Protein AF-J7U8C7-F1 (afdb_monomer)

Nearest PDB structures (foldseek):
  3n5n-assembly2_Y  TM=7.502E-01  e=9.995E+00  Homo sapiens

Solvent-accessible surface area (backbone atoms only — not comparable to full-atom values): 3993 Å² total; per-residue (Å²): 134,78,57,64,70,54,54,38,26,59,75,39,72,73,39,91,54,37,66,59,52,50,58,69,49,62,84,49,51,61,66,54,45,27,71,75,36,54,93,81,41,54,67,71,52,31,48,55,44,50,53,50,47,53,52,44,59,74,65,56,74,73,68,85,77,124

Secondary structure (DSSP, 8-state):
---HHHHHHHHTTT-S-HHHHHHHHTT--HHHHHHHHTTTS-HHHHHHHHHHHHHHHHTTTT----

pLDDT: mean 77.41, std 10.05, range [40.03, 87.94]

Foldseek 3Di:
DDPLVVLLCQVVVNDPVSVVVLVVCLVDDLVRQCVVCVVRDPSVSSVVNNVVSVVCVVVCVPVPPD

Sequence (66 aa):
MQPVSGILKEISNNSDNTDQVSYDLMPLSCAETCDKYHSVISSSESEALLLHVQEQKKKNKFTDCV

Structure (mmCIF, N/CA/C/O backbone):
data_AF-J7U8C7-F1
#
_entry.id   AF-J7U8C7-F1
#
loop_
_atom_site.group_PDB
_atom_site.id
_atom_site.type_symbol
_atom_site.label_atom_id
_atom_site.label_alt_id
_atom_site.label_comp_id
_atom_site.label_asym_id
_atom_site.label_entity_id
_atom_site.label_seq_id
_atom_site.pdbx_PDB_ins_code
_atom_site.Cartn_x
_atom_site.Cartn_y
_atom_site.Cartn_z
_atom_site.occupancy
_atom_site.B_iso_or_equiv
_atom_site.auth_seq_id
_atom_site.auth_comp_id
_atom_site.auth_asym_id
_atom_site.auth_atom_id
_atom_site.pdbx_PDB_model_num
ATOM 1 N N . MET A 1 1 ? 14.370 1.857 3.259 1.00 69.31 1 MET A N 1
ATOM 2 C CA . MET A 1 1 ? 12.906 1.952 3.106 1.00 69.31 1 MET A CA 1
ATOM 3 C C . MET A 1 1 ? 12.490 3.371 3.426 1.00 69.31 1 MET A C 1
ATOM 5 O O . MET A 1 1 ? 12.889 3.883 4.467 1.00 69.31 1 MET A O 1
ATOM 9 N N . GLN A 1 2 ? 11.765 4.005 2.513 1.00 74.75 2 GLN A N 1
ATOM 10 C CA . GLN A 1 2 ? 11.150 5.316 2.727 1.00 74.75 2 GLN A CA 1
ATOM 11 C C . GLN A 1 2 ? 9.963 5.211 3.705 1.00 74.75 2 GLN A C 1
ATOM 13 O O . GLN A 1 2 ? 9.370 4.137 3.837 1.00 74.75 2 GLN A O 1
ATOM 18 N N . PRO A 1 3 ? 9.621 6.292 4.430 1.00 82.25 3 PRO A N 1
ATOM 19 C CA . PRO A 1 3 ? 8.421 6.323 5.263 1.00 82.25 3 PRO A CA 1
ATOM 20 C C . PRO A 1 3 ? 7.155 6.211 4.399 1.00 82.25 3 PRO A C 1
ATOM 22 O O . PRO A 1 3 ? 7.148 6.662 3.257 1.00 82.25 3 PRO A O 1
ATOM 25 N N . VAL A 1 4 ? 6.057 5.689 4.960 1.00 82.44 4 VAL A N 1
ATOM 26 C CA . VAL A 1 4 ? 4.782 5.497 4.230 1.00 82.44 4 VAL A CA 1
ATOM 27 C C . VAL A 1 4 ? 4.252 6.794 3.609 1.00 82.44 4 VAL A C 1
ATOM 29 O O . VAL A 1 4 ? 3.678 6.767 2.528 1.00 82.44 4 VAL A 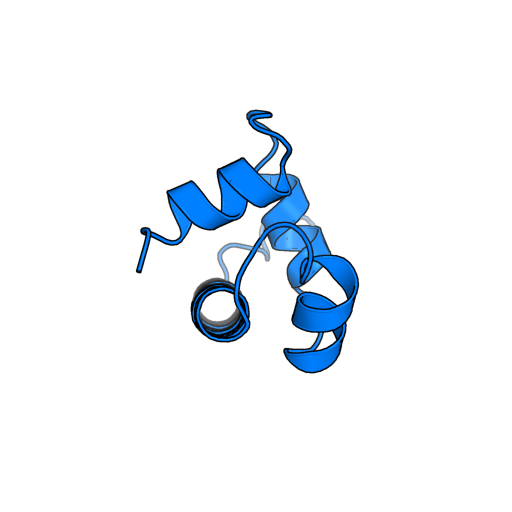O 1
ATOM 32 N N . SER A 1 5 ? 4.497 7.944 4.238 1.00 81.81 5 SER A N 1
ATOM 33 C CA . SER A 1 5 ? 4.158 9.254 3.669 1.00 81.81 5 SER A CA 1
ATOM 34 C C . SER A 1 5 ? 4.945 9.591 2.398 1.00 81.81 5 SER A C 1
ATOM 36 O O . SER A 1 5 ? 4.405 10.248 1.516 1.00 81.81 5 SER A O 1
ATOM 38 N N . GLY A 1 6 ? 6.196 9.135 2.290 1.00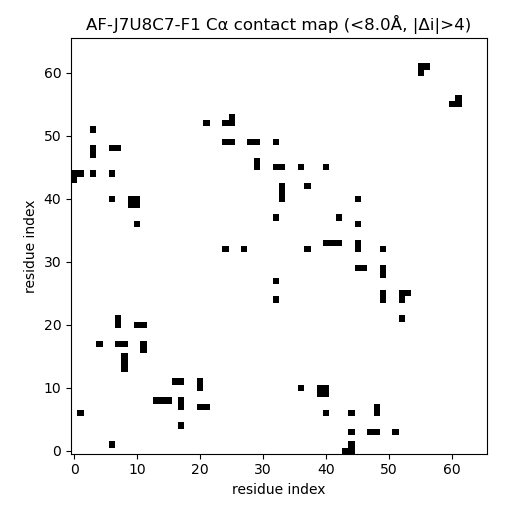 83.31 6 GLY A N 1
ATOM 39 C CA . GLY A 1 6 ? 6.995 9.229 1.067 1.00 83.31 6 GLY A CA 1
ATOM 40 C C . GLY A 1 6 ? 6.427 8.335 -0.032 1.00 83.31 6 GLY A C 1
ATOM 41 O O . GLY A 1 6 ? 6.172 8.819 -1.128 1.00 83.31 6 GLY A O 1
ATOM 42 N N . ILE A 1 7 ? 6.093 7.090 0.321 1.00 85.06 7 ILE A N 1
ATOM 43 C CA . ILE A 1 7 ? 5.514 6.098 -0.598 1.00 85.06 7 ILE A CA 1
ATOM 44 C C . ILE A 1 7 ? 4.177 6.606 -1.164 1.00 85.06 7 ILE A C 1
ATOM 46 O O . ILE A 1 7 ? 3.969 6.609 -2.373 1.00 85.06 7 ILE A O 1
ATOM 50 N N . LEU A 1 8 ? 3.282 7.103 -0.301 1.00 83.62 8 LEU A N 1
ATOM 51 C CA . LEU A 1 8 ? 2.001 7.694 -0.707 1.00 83.62 8 LEU A CA 1
ATOM 52 C C . LEU A 1 8 ? 2.183 8.901 -1.630 1.00 83.62 8 LEU A C 1
ATOM 54 O O . LEU A 1 8 ? 1.397 9.079 -2.558 1.00 83.62 8 LEU A O 1
ATOM 58 N N . LYS A 1 9 ? 3.214 9.716 -1.385 1.00 85.12 9 LYS A N 1
ATOM 59 C CA . LYS A 1 9 ? 3.528 10.889 -2.200 1.00 85.12 9 LYS A CA 1
ATOM 60 C C . LYS A 1 9 ? 4.111 10.510 -3.563 1.00 85.12 9 LYS A C 1
ATOM 62 O O . LYS A 1 9 ? 3.816 11.162 -4.557 1.00 85.12 9 LYS A O 1
ATOM 67 N N . GLU A 1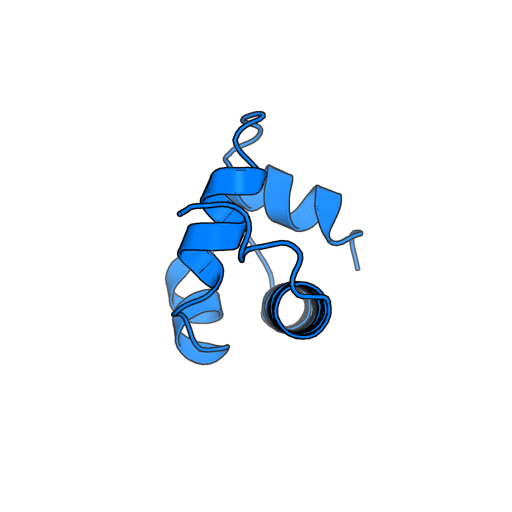 10 ? 4.902 9.447 -3.635 1.00 86.06 10 GLU A N 1
ATOM 68 C CA . GLU A 1 10 ? 5.384 8.899 -4.905 1.00 86.06 10 GLU A CA 1
ATOM 69 C C . GLU A 1 10 ? 4.228 8.336 -5.740 1.00 86.06 10 GLU A C 1
ATOM 71 O O . GLU A 1 10 ? 4.085 8.674 -6.915 1.00 86.06 10 GLU A O 1
ATOM 76 N N . ILE A 1 11 ? 3.334 7.572 -5.109 1.00 83.88 11 ILE A N 1
ATOM 77 C CA . ILE A 1 11 ? 2.134 7.025 -5.754 1.00 83.88 11 ILE A CA 1
ATOM 78 C C . ILE A 1 11 ? 1.178 8.131 -6.217 1.00 83.88 11 ILE A C 1
ATOM 80 O O . ILE A 1 11 ? 0.575 8.020 -7.285 1.00 83.88 11 ILE A O 1
ATOM 84 N N . SER A 1 12 ? 1.050 9.215 -5.448 1.00 83.19 12 SER A N 1
ATOM 85 C CA . SER A 1 12 ? 0.246 10.380 -5.830 1.00 83.19 12 SER A CA 1
ATOM 86 C C . SER A 1 12 ? 0.921 11.261 -6.888 1.00 83.19 12 SER A C 1
ATOM 88 O O . SER A 1 12 ? 0.407 12.336 -7.200 1.00 83.19 12 SER A O 1
ATOM 90 N N . ASN A 1 13 ? 2.067 10.845 -7.443 1.00 81.81 13 ASN A N 1
ATOM 91 C CA . ASN A 1 13 ? 2.867 11.626 -8.383 1.00 81.81 13 ASN A CA 1
ATOM 92 C C . ASN A 1 13 ? 3.221 13.023 -7.829 1.00 81.81 13 ASN A C 1
ATOM 94 O O . ASN A 1 13 ? 3.101 14.040 -8.511 1.00 81.81 13 ASN A O 1
ATOM 98 N N . ASN A 1 14 ? 3.617 13.076 -6.555 1.00 75.94 14 ASN A N 1
ATOM 99 C CA . ASN A 1 14 ? 3.877 14.283 -5.766 1.00 75.94 14 ASN A CA 1
ATOM 100 C C . ASN A 1 14 ? 2.676 15.224 -5.569 1.00 75.94 14 ASN A C 1
ATOM 102 O O . ASN A 1 14 ? 2.863 16.374 -5.173 1.00 75.94 14 ASN A O 1
ATOM 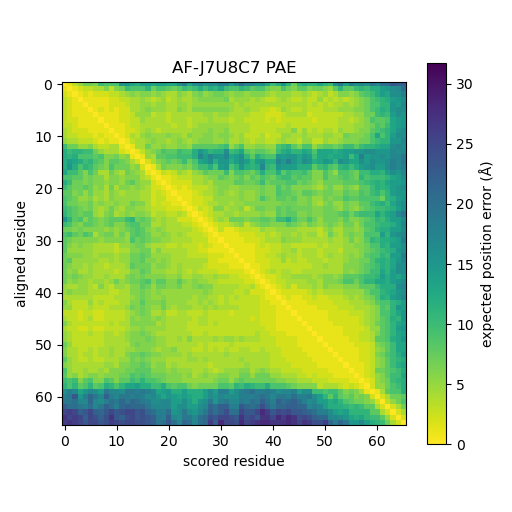106 N N . SER A 1 15 ? 1.452 14.748 -5.796 1.00 71.12 15 SER A N 1
ATOM 107 C CA . SER A 1 15 ? 0.227 15.481 -5.475 1.00 71.12 15 SER A CA 1
ATOM 108 C C . SER A 1 15 ? -0.103 15.391 -3.980 1.00 71.12 15 SER A C 1
ATOM 110 O O . SER A 1 15 ? 0.125 14.357 -3.350 1.00 71.12 15 SER A O 1
ATOM 112 N N . ASP A 1 16 ? -0.712 16.434 -3.414 1.00 70.62 16 ASP A N 1
ATOM 113 C CA . ASP A 1 16 ? -1.199 16.446 -2.023 1.00 70.62 16 ASP A CA 1
ATOM 114 C C . ASP A 1 16 ? -2.444 15.556 -1.791 1.00 70.62 16 ASP A C 1
ATOM 116 O O . ASP A 1 16 ? -2.974 15.497 -0.688 1.00 70.62 16 ASP A O 1
ATOM 120 N N . ASN A 1 17 ? -2.896 14.800 -2.798 1.00 72.44 17 ASN A N 1
ATOM 121 C CA . ASN A 1 17 ? -4.040 13.881 -2.712 1.00 72.44 17 ASN A CA 1
ATOM 122 C C . ASN A 1 17 ? -3.695 12.515 -2.074 1.00 72.44 17 ASN A C 1
ATOM 124 O O . ASN A 1 17 ? -4.204 11.473 -2.494 1.00 72.44 17 ASN A O 1
ATOM 128 N N . THR A 1 18 ? -2.817 12.488 -1.071 1.00 73.00 18 THR A N 1
ATOM 129 C CA . THR A 1 18 ? -2.369 11.251 -0.399 1.00 73.00 18 THR A CA 1
ATOM 130 C C . THR A 1 18 ? -3.495 10.534 0.359 1.00 73.00 18 THR A C 1
ATOM 132 O O . THR A 1 18 ? -3.457 9.308 0.505 1.00 73.00 18 THR A O 1
ATOM 135 N N . ASP A 1 19 ? -4.533 11.265 0.773 1.00 71.88 19 ASP A N 1
ATOM 136 C CA . ASP A 1 19 ? -5.739 10.697 1.383 1.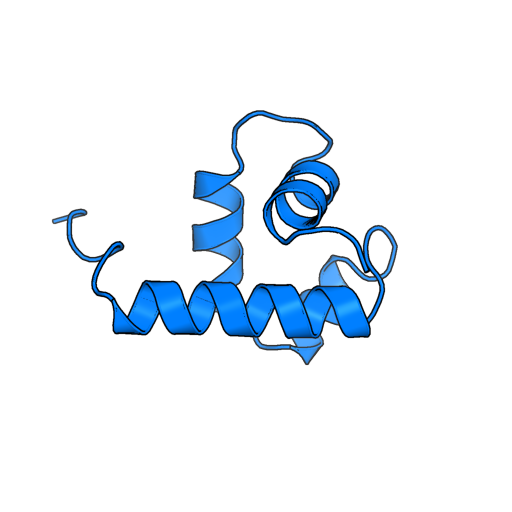00 71.88 19 ASP A CA 1
ATOM 137 C C . ASP A 1 19 ? -6.549 9.867 0.374 1.00 71.88 19 ASP A C 1
ATOM 139 O O . ASP A 1 19 ? -6.906 8.728 0.669 1.00 71.88 19 ASP A O 1
ATOM 143 N N . GLN A 1 20 ? -6.763 10.376 -0.847 1.00 72.00 20 GLN A N 1
ATOM 144 C CA . GLN A 1 20 ? -7.473 9.652 -1.915 1.00 72.00 20 GLN A CA 1
ATOM 145 C C . GLN A 1 20 ? -6.751 8.353 -2.283 1.00 72.00 20 GLN A C 1
ATOM 147 O O . GLN A 1 20 ? -7.376 7.300 -2.386 1.00 72.00 20 GLN A O 1
ATOM 152 N N . VA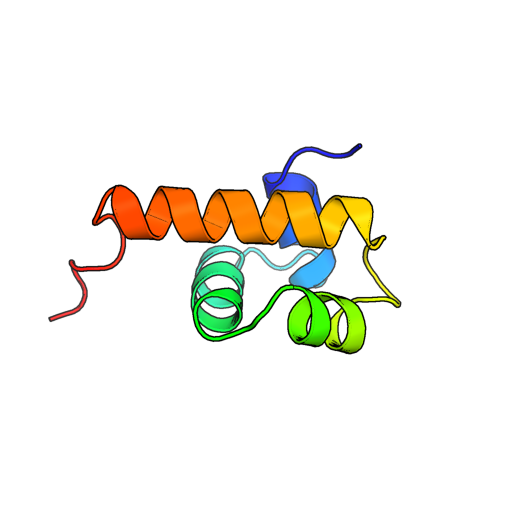L A 1 21 ? -5.423 8.410 -2.404 1.00 74.69 21 VAL A N 1
ATOM 153 C CA . VAL A 1 21 ? -4.594 7.226 -2.661 1.00 74.69 21 VAL A CA 1
ATOM 154 C C . VAL A 1 21 ? -4.769 6.190 -1.548 1.00 74.69 21 VAL A C 1
ATOM 156 O O . VAL A 1 21 ? -4.904 5.003 -1.830 1.00 74.69 21 VAL A O 1
ATOM 159 N N . SER A 1 22 ? -4.836 6.622 -0.287 1.00 71.94 22 SER A N 1
ATOM 160 C CA . SER A 1 22 ? -5.059 5.717 0.848 1.00 71.94 22 SER A CA 1
ATOM 161 C C . SER A 1 22 ? -6.422 5.012 0.779 1.00 71.94 22 SER A C 1
ATOM 163 O O . SER A 1 22 ? -6.505 3.826 1.106 1.00 71.94 22 SER A O 1
ATOM 165 N N . TYR A 1 23 ? -7.470 5.697 0.305 1.00 73.94 23 TYR A N 1
ATOM 166 C CA . TYR A 1 23 ? -8.781 5.090 0.045 1.00 73.94 23 TYR A CA 1
ATOM 167 C C . TYR A 1 23 ? -8.757 4.127 -1.148 1.00 73.94 23 TYR A C 1
ATOM 169 O O . TYR A 1 23 ? -9.296 3.024 -1.050 1.00 73.94 23 TYR A O 1
ATOM 177 N N . ASP A 1 24 ? -8.090 4.497 -2.242 1.00 74.94 24 ASP A N 1
ATOM 178 C CA . ASP A 1 24 ? -7.975 3.667 -3.449 1.00 74.94 24 ASP A CA 1
ATOM 179 C C . ASP A 1 24 ? -7.164 2.382 -3.210 1.00 74.94 24 ASP A C 1
ATOM 181 O O . ASP A 1 24 ? -7.360 1.386 -3.906 1.00 74.94 24 ASP A O 1
ATOM 185 N N . LEU A 1 25 ? -6.262 2.393 -2.223 1.00 76.75 25 LEU A N 1
ATOM 186 C CA . LEU A 1 25 ? -5.473 1.236 -1.789 1.00 76.75 25 LEU A CA 1
ATOM 187 C C . LEU A 1 25 ? -6.243 0.299 -0.849 1.00 76.75 25 LEU A C 1
ATOM 189 O O . LEU A 1 25 ? -5.911 -0.877 -0.741 1.00 76.75 25 LEU A O 1
ATOM 193 N N . MET A 1 26 ? -7.277 0.794 -0.166 1.00 77.12 26 MET A N 1
ATOM 194 C CA . MET A 1 26 ? -8.048 0.041 0.827 1.00 77.12 26 MET A CA 1
ATOM 195 C C . MET A 1 26 ? -8.746 -1.230 0.304 1.00 77.12 26 MET A C 1
ATOM 197 O O . MET A 1 26 ? -8.789 -2.210 1.059 1.00 77.12 26 MET A O 1
ATOM 201 N N . PRO A 1 27 ? -9.307 -1.265 -0.924 1.00 77.44 27 PRO A N 1
ATOM 202 C CA . PRO A 1 27 ? -9.869 -2.491 -1.486 1.00 77.44 27 PRO A CA 1
ATOM 203 C C . PRO A 1 27 ? -8.814 -3.420 -2.106 1.00 77.44 27 PRO A C 1
ATOM 205 O O . PRO A 1 27 ? -9.147 -4.565 -2.400 1.00 77.44 27 PRO A O 1
ATOM 208 N N . LEU A 1 28 ? -7.577 -2.956 -2.317 1.00 78.25 28 LEU A N 1
ATOM 209 C CA . LEU A 1 28 ? -6.552 -3.708 -3.040 1.00 78.25 28 LEU A CA 1
ATOM 210 C C . LEU A 1 28 ? -5.805 -4.684 -2.126 1.00 78.25 28 LEU A C 1
ATOM 212 O O . LEU A 1 28 ? -5.526 -4.410 -0.958 1.00 78.25 28 LEU A O 1
ATOM 216 N N . SER A 1 29 ? -5.429 -5.831 -2.681 1.00 79.31 29 SER A N 1
ATOM 217 C CA . SER A 1 29 ? -4.476 -6.759 -2.073 1.00 79.31 29 SER A CA 1
ATOM 218 C C . SER A 1 29 ? -3.021 -6.307 -2.276 1.00 79.31 29 SER A C 1
ATOM 220 O O . SER A 1 29 ? -2.722 -5.416 -3.075 1.00 79.31 29 SER A O 1
ATOM 222 N N . CYS A 1 30 ? -2.081 -6.951 -1.570 1.00 76.75 30 CYS A N 1
ATOM 223 C CA . CYS A 1 30 ? -0.641 -6.720 -1.758 1.00 76.75 30 CYS A CA 1
ATOM 224 C C . CYS A 1 30 ? -0.209 -6.962 -3.214 1.00 76.75 30 CYS A C 1
ATOM 226 O O . CYS A 1 30 ? 0.559 -6.181 -3.771 1.00 76.75 30 CYS A O 1
ATOM 228 N N . ALA A 1 31 ? -0.740 -8.020 -3.838 1.00 80.62 31 ALA A N 1
ATOM 229 C CA . ALA A 1 31 ? -0.442 -8.367 -5.223 1.00 80.62 31 ALA A CA 1
ATOM 230 C C . ALA A 1 31 ? -0.959 -7.297 -6.191 1.00 80.62 31 ALA A C 1
ATOM 232 O O . ALA A 1 31 ? -0.203 -6.823 -7.028 1.00 80.62 31 ALA A O 1
ATOM 233 N N . GLU A 1 32 ? -2.201 -6.840 -6.020 1.00 83.69 32 GLU A N 1
ATOM 234 C CA . GLU A 1 32 ? -2.782 -5.790 -6.869 1.00 83.69 32 GLU A CA 1
ATOM 235 C C . GLU A 1 32 ? -2.081 -4.439 -6.687 1.00 83.69 32 GLU A C 1
ATOM 237 O O . GLU A 1 32 ? -1.873 -3.707 -7.651 1.00 83.69 32 GLU A O 1
ATOM 242 N N . THR A 1 33 ? -1.681 -4.114 -5.45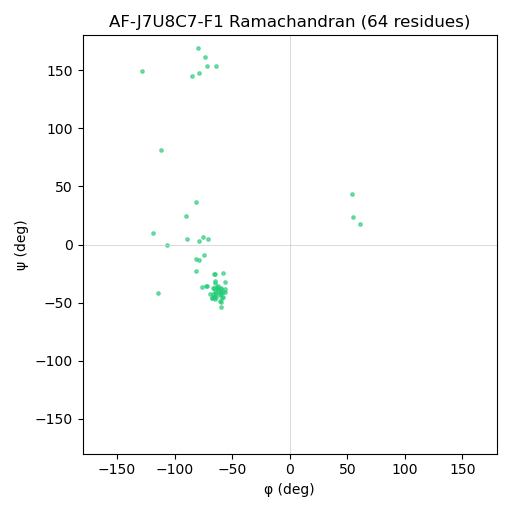6 1.00 80.25 33 THR A N 1
ATOM 243 C CA . THR A 1 33 ? -0.924 -2.891 -5.153 1.00 80.25 33 THR A CA 1
ATOM 244 C C . THR A 1 33 ? 0.468 -2.946 -5.778 1.00 80.25 33 THR A C 1
ATOM 246 O O . THR A 1 33 ? 0.902 -1.968 -6.387 1.00 80.25 33 THR A O 1
ATOM 249 N N . CYS A 1 34 ? 1.147 -4.097 -5.688 1.00 82.06 34 CYS A N 1
ATOM 250 C CA . CYS A 1 34 ? 2.404 -4.326 -6.395 1.00 82.06 34 CYS A CA 1
ATOM 251 C C . CYS A 1 34 ? 2.201 -4.187 -7.902 1.00 82.06 34 CYS A C 1
ATOM 253 O O . CYS A 1 34 ? 2.869 -3.367 -8.506 1.00 82.06 34 CYS A O 1
ATOM 255 N N . ASP A 1 35 ? 1.258 -4.896 -8.516 1.00 85.31 35 ASP A N 1
ATOM 256 C CA . ASP A 1 35 ? 1.050 -4.838 -9.967 1.00 85.31 35 ASP A CA 1
ATOM 257 C C . ASP A 1 35 ? 0.750 -3.415 -10.453 1.00 85.31 35 ASP A C 1
ATOM 259 O O . ASP A 1 35 ? 1.30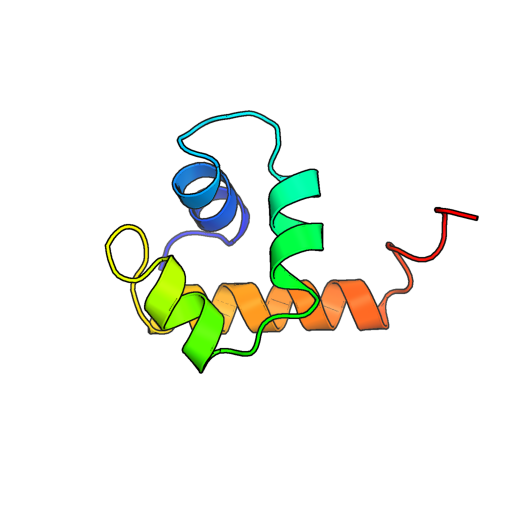5 -2.968 -11.460 1.00 85.31 35 ASP A O 1
ATOM 263 N N . LYS A 1 36 ? -0.062 -2.660 -9.706 1.00 83.44 36 LYS A N 1
ATOM 264 C CA . LYS A 1 36 ? -0.445 -1.291 -10.065 1.00 83.44 36 LYS A CA 1
ATOM 265 C C . LYS A 1 36 ? 0.695 -0.283 -9.904 1.00 83.44 36 LYS A C 1
ATOM 267 O O . LYS A 1 36 ? 0.792 0.644 -10.706 1.00 83.44 36 LYS A O 1
ATOM 272 N N . TYR A 1 37 ? 1.551 -0.456 -8.896 1.00 83.19 37 TYR A N 1
ATOM 273 C CA . TYR A 1 37 ? 2.580 0.524 -8.539 1.00 83.19 37 TYR A CA 1
ATOM 274 C C . TYR A 1 37 ? 4.018 -0.001 -8.641 1.00 83.19 37 TYR A C 1
ATOM 276 O O . TYR A 1 37 ? 4.926 0.722 -8.261 1.00 83.19 37 TYR A O 1
ATOM 284 N N . HIS A 1 38 ? 4.276 -1.184 -9.213 1.00 83.12 38 HIS A N 1
ATOM 285 C CA . HIS A 1 38 ? 5.622 -1.788 -9.307 1.00 83.12 38 HIS A CA 1
ATOM 286 C C . HIS A 1 38 ? 6.645 -0.913 -10.045 1.00 83.12 38 HIS A C 1
ATOM 288 O O . HIS A 1 38 ? 7.848 -1.067 -9.858 1.00 83.12 38 HIS A O 1
ATOM 294 N N . SER A 1 39 ? 6.173 -0.022 -10.923 1.00 85.06 39 SER A N 1
ATOM 295 C CA . SER A 1 39 ? 7.011 0.944 -11.644 1.00 85.06 39 SER A CA 1
ATOM 296 C C . SER A 1 39 ? 7.403 2.160 -10.792 1.00 85.06 39 SER A C 1
ATOM 298 O O . SER A 1 39 ? 8.272 2.926 -11.197 1.00 85.06 39 SER A O 1
ATOM 300 N N . VAL A 1 40 ? 6.745 2.354 -9.647 1.00 84.56 40 VAL A N 1
ATOM 301 C CA . VAL A 1 40 ? 6.909 3.502 -8.745 1.00 84.56 40 VAL A CA 1
ATOM 302 C C . VAL A 1 40 ? 7.492 3.054 -7.404 1.00 84.56 40 VAL A C 1
ATOM 304 O O . VAL A 1 40 ? 8.382 3.703 -6.882 1.00 84.56 40 VAL A O 1
ATOM 307 N N . ILE A 1 41 ? 7.034 1.925 -6.863 1.00 84.56 41 ILE A N 1
ATOM 308 C CA . ILE A 1 41 ? 7.413 1.422 -5.540 1.00 84.56 41 ILE A CA 1
ATOM 309 C C . ILE A 1 41 ? 7.878 -0.035 -5.629 1.00 84.56 41 ILE A C 1
ATOM 311 O O . ILE A 1 41 ? 7.398 -0.822 -6.446 1.00 84.56 41 ILE A O 1
ATOM 315 N N . SER A 1 42 ? 8.793 -0.424 -4.747 1.00 87.06 42 SER A N 1
ATOM 316 C CA . SER A 1 42 ? 9.241 -1.809 -4.591 1.00 87.06 42 SER A CA 1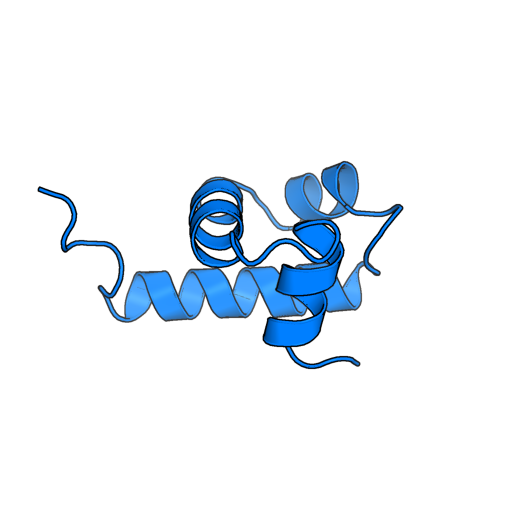
ATOM 317 C C . SER A 1 42 ? 8.188 -2.689 -3.904 1.00 87.06 42 SER A C 1
ATOM 319 O O . SER A 1 42 ? 7.317 -2.207 -3.179 1.00 87.06 42 SER A O 1
ATOM 321 N N . SER A 1 43 ? 8.305 -4.014 -4.044 1.00 85.62 43 SER A N 1
ATOM 322 C CA . SER A 1 43 ? 7.416 -4.970 -3.359 1.00 85.62 43 SER A CA 1
ATOM 323 C C . SER A 1 43 ? 7.411 -4.791 -1.836 1.00 85.62 43 SER A C 1
ATOM 325 O O . SER A 1 43 ? 6.365 -4.847 -1.199 1.00 85.62 43 SER A O 1
ATOM 327 N N . SER A 1 44 ? 8.575 -4.495 -1.257 1.00 85.94 44 SER A N 1
ATOM 328 C CA . SER A 1 44 ? 8.743 -4.160 0.159 1.00 85.94 44 SER A CA 1
ATOM 329 C C . SER A 1 44 ? 8.004 -2.884 0.584 1.00 85.94 44 SER A C 1
ATOM 331 O O . SER A 1 44 ? 7.507 -2.793 1.704 1.00 85.94 44 SER A O 1
ATOM 333 N N . GLU A 1 45 ? 7.938 -1.882 -0.290 1.00 87.94 45 GLU A N 1
ATOM 334 C CA . GLU A 1 45 ? 7.211 -0.634 -0.030 1.00 87.94 45 GLU A CA 1
ATOM 335 C C . GLU A 1 45 ? 5.702 -0.835 -0.165 1.00 87.94 45 GLU A C 1
ATOM 337 O O . GLU A 1 45 ? 4.945 -0.308 0.647 1.00 87.94 45 GLU A O 1
ATOM 342 N N . SER A 1 46 ? 5.275 -1.667 -1.116 1.00 83.94 46 SER A N 1
ATOM 343 C CA . SER A 1 46 ? 3.882 -2.101 -1.252 1.00 83.94 46 SER A CA 1
ATOM 344 C C . SER A 1 46 ? 3.384 -2.842 -0.003 1.00 83.94 46 SER A C 1
ATOM 346 O O . SER A 1 46 ? 2.301 -2.555 0.505 1.00 83.94 46 SER A O 1
ATOM 348 N N . GLU A 1 47 ? 4.201 -3.732 0.570 1.00 85.62 47 GLU A N 1
ATOM 349 C CA . GLU A 1 47 ? 3.863 -4.437 1.812 1.00 85.62 47 GLU A CA 1
ATOM 350 C C . GLU A 1 47 ? 3.735 -3.477 3.009 1.00 85.62 47 GLU A C 1
ATOM 352 O O . GLU A 1 47 ? 2.754 -3.534 3.757 1.00 85.62 47 GLU A O 1
ATOM 357 N N . ALA A 1 48 ? 4.679 -2.541 3.159 1.00 87.06 48 ALA A N 1
ATOM 358 C CA . ALA A 1 48 ? 4.635 -1.521 4.209 1.00 87.06 48 ALA A CA 1
ATOM 359 C C . ALA A 1 48 ? 3.405 -0.602 4.083 1.00 87.06 48 ALA A C 1
ATOM 361 O O . ALA A 1 48 ? 2.775 -0.245 5.083 1.00 87.06 48 ALA A O 1
ATOM 362 N N . LEU A 1 49 ? 3.042 -0.245 2.851 1.00 84.62 49 LEU A N 1
ATOM 363 C CA . LEU A 1 49 ? 1.869 0.559 2.529 1.00 84.62 49 LEU A CA 1
ATOM 364 C C . LEU A 1 49 ? 0.566 -0.174 2.868 1.00 84.62 49 LEU A C 1
ATOM 366 O O . LEU A 1 49 ? -0.321 0.399 3.503 1.00 84.62 49 LEU A O 1
ATOM 370 N N . LEU A 1 50 ? 0.464 -1.455 2.511 1.00 83.25 50 LEU A N 1
ATOM 371 C CA . LEU A 1 50 ? -0.714 -2.266 2.802 1.00 83.25 50 LEU A CA 1
ATOM 372 C C . LEU A 1 50 ? -0.919 -2.442 4.313 1.00 83.25 50 LEU A C 1
ATOM 374 O O . LEU A 1 50 ? -2.041 -2.307 4.806 1.00 83.25 50 LEU A O 1
ATOM 378 N N . LEU A 1 51 ? 0.162 -2.693 5.062 1.00 85.25 51 LEU A N 1
ATOM 379 C CA . LEU A 1 51 ? 0.126 -2.759 6.525 1.00 85.25 51 LEU A CA 1
ATOM 380 C C . LEU A 1 51 ? -0.404 -1.453 7.119 1.00 85.25 51 LEU A C 1
ATOM 382 O O . LEU A 1 51 ? -1.300 -1.484 7.962 1.00 85.25 51 LEU A O 1
ATOM 386 N N . HIS A 1 52 ? 0.078 -0.309 6.628 1.00 84.56 52 HIS A N 1
ATOM 387 C CA . HIS A 1 52 ? -0.401 0.995 7.074 1.00 84.56 52 HIS A CA 1
ATOM 388 C C . HIS A 1 52 ? -1.903 1.175 6.828 1.00 84.56 52 HIS A C 1
ATOM 390 O O . HIS A 1 52 ? -2.641 1.532 7.745 1.00 84.56 52 HIS A O 1
ATOM 396 N N . VAL A 1 53 ? -2.384 0.881 5.618 1.00 80.44 53 VAL A N 1
ATOM 397 C CA . VAL A 1 53 ? -3.810 0.995 5.266 1.00 80.44 53 VAL A CA 1
ATOM 398 C C . VAL A 1 53 ? -4.671 0.071 6.136 1.00 80.44 53 VAL A C 1
ATOM 400 O O . VAL A 1 53 ? -5.718 0.484 6.642 1.00 80.44 53 VAL A O 1
ATOM 403 N N . GLN A 1 54 ? -4.212 -1.155 6.402 1.00 79.25 54 GLN A N 1
ATOM 404 C CA . GLN A 1 54 ? -4.895 -2.081 7.308 1.00 79.25 54 GLN A CA 1
ATOM 405 C C . GLN A 1 54 ? -4.923 -1.586 8.760 1.00 79.25 54 GLN A C 1
ATOM 407 O O . GLN A 1 54 ? -5.936 -1.748 9.446 1.00 79.25 54 GLN A O 1
ATOM 412 N N . GLU A 1 55 ? -3.847 -0.971 9.251 1.00 83.38 55 GLU A N 1
ATOM 413 C CA . GLU A 1 55 ? -3.827 -0.358 10.580 1.00 83.38 55 GLU A CA 1
ATOM 414 C C . GLU A 1 55 ? -4.791 0.827 10.680 1.00 83.38 55 GLU A C 1
ATOM 416 O O . GLU A 1 55 ? -5.502 0.955 11.678 1.00 83.38 55 GLU A O 1
ATOM 421 N N . GLN A 1 56 ? -4.857 1.675 9.653 1.00 77.31 56 GLN A N 1
ATOM 422 C CA . GLN A 1 56 ? -5.806 2.790 9.602 1.00 77.31 56 GLN A CA 1
ATOM 423 C C . GLN A 1 56 ? -7.261 2.287 9.536 1.00 77.31 56 GLN A C 1
ATOM 425 O O . GLN A 1 56 ? -8.126 2.821 10.233 1.00 77.31 56 GLN A O 1
ATOM 430 N N . LYS A 1 57 ? -7.518 1.191 8.802 1.00 75.94 57 LYS A N 1
ATOM 431 C CA . LYS A 1 57 ? -8.810 0.482 8.792 1.00 75.94 57 LYS A CA 1
ATOM 432 C C . LYS A 1 57 ? -9.199 -0.021 10.183 1.00 75.94 57 LYS A C 1
ATOM 434 O O . LYS A 1 57 ? -10.325 0.196 10.615 1.00 75.94 57 LYS A O 1
ATOM 439 N N . LYS A 1 58 ? -8.268 -0.647 10.914 1.00 78.25 58 LYS A N 1
ATOM 440 C CA . LYS A 1 58 ? -8.501 -1.109 12.298 1.00 78.25 58 LYS A CA 1
ATOM 441 C C . LYS A 1 58 ? -8.752 0.042 13.275 1.00 78.25 58 LYS A C 1
ATOM 443 O O . LYS A 1 58 ? -9.495 -0.133 14.233 1.00 78.25 58 LYS A O 1
ATOM 448 N N . LYS A 1 59 ? -8.145 1.208 13.040 1.00 76.75 59 LYS A N 1
ATOM 449 C CA . LYS A 1 59 ? -8.301 2.411 13.876 1.00 76.75 59 LYS A CA 1
ATOM 450 C C . LYS A 1 59 ? -9.607 3.175 13.619 1.00 76.75 59 LYS A C 1
ATOM 452 O O . LYS A 1 59 ? -9.795 4.222 14.228 1.00 76.75 59 LYS A O 1
ATOM 457 N N . ASN A 1 60 ? -10.494 2.674 12.750 1.00 65.44 60 ASN A N 1
ATOM 458 C CA . ASN A 1 60 ? -11.786 3.290 12.423 1.00 65.44 60 ASN A CA 1
ATOM 459 C C . ASN A 1 60 ? -11.666 4.752 11.938 1.00 65.44 60 ASN A C 1
ATOM 461 O O . ASN A 1 60 ? -12.607 5.530 12.030 1.00 65.44 60 ASN A O 1
ATOM 465 N N . LYS A 1 61 ? -10.498 5.151 11.413 1.00 60.38 61 LYS A N 1
ATOM 466 C CA . LYS A 1 61 ? -10.262 6.524 10.934 1.00 60.38 61 LYS A CA 1
ATOM 467 C C . LYS A 1 61 ? -10.949 6.838 9.601 1.00 60.38 61 LYS A C 1
ATOM 469 O O . LYS A 1 61 ? -10.979 7.992 9.201 1.00 60.38 61 LYS A O 1
ATOM 474 N N . PHE A 1 62 ? -11.504 5.825 8.938 1.00 58.88 62 PHE A N 1
ATOM 475 C CA . PHE A 1 62 ? -12.164 5.940 7.634 1.00 58.88 62 PHE A CA 1
ATOM 476 C C . PHE A 1 62 ? -13.697 5.835 7.701 1.00 58.88 62 PHE A C 1
ATOM 478 O O . PHE A 1 62 ? -14.355 5.899 6.670 1.00 58.88 62 PHE A O 1
ATOM 485 N N . THR A 1 63 ? -14.285 5.650 8.888 1.00 50.91 63 THR A N 1
ATOM 486 C CA . THR A 1 63 ? -15.747 5.515 9.072 1.00 50.91 63 THR A CA 1
ATOM 487 C C . THR A 1 63 ? -16.484 6.837 9.295 1.00 50.91 63 THR A C 1
ATOM 489 O O . THR A 1 63 ? -17.689 6.810 9.505 1.00 50.91 63 THR A O 1
ATOM 492 N N . ASP A 1 64 ? -15.804 7.983 9.215 1.00 49.72 64 ASP A N 1
ATOM 493 C CA . ASP A 1 64 ? -16.428 9.321 9.281 1.00 49.72 64 ASP A CA 1
ATOM 494 C C . ASP A 1 64 ? -16.837 9.865 7.892 1.00 49.72 64 ASP A C 1
ATOM 496 O O . ASP A 1 64 ? -16.929 11.069 7.669 1.00 49.72 64 ASP A O 1
ATOM 500 N N . CYS A 1 65 ? -17.078 8.977 6.925 1.00 44.66 65 CYS A N 1
ATOM 501 C CA . CYS A 1 65 ? -17.818 9.290 5.700 1.00 44.66 65 CYS A CA 1
ATOM 502 C C . CYS A 1 65 ? -19.151 8.534 5.739 1.00 44.66 65 CYS A C 1
ATOM 504 O O . CYS A 1 65 ? -19.266 7.445 5.175 1.00 44.66 65 CYS A O 1
ATOM 506 N N . VAL A 1 66 ? -20.129 9.097 6.454 1.00 40.03 66 VAL A N 1
ATOM 507 C CA . VAL A 1 66 ? -21.553 8.733 6.352 1.00 40.03 66 VAL A CA 1
ATOM 508 C C . VAL A 1 66 ? -22.301 9.905 5.741 1.00 40.03 66 VAL A C 1
ATOM 510 O O . VAL A 1 66 ? -22.055 11.042 6.202 1.00 40.03 66 VAL A O 1
#

Organism: NCBI:txid1124991

Mean predicted aligned error: 6.96 Å

Radius of gyration: 11.32 Å; Cα contacts (8 Å, |Δi|>4): 54; chains: 1; bounding box: 34×25×26 Å